Protein AF-A0AAV7EE41-F1 (afdb_monomer_lite)

pLDDT: mean 85.27, std 14.7, range [34.56, 96.06]

Sequence (99 aa):
MSKEGKGKTEYAVYKGREPGVYDSWSAAKEQVNGYPGNCFEKVGSSASKNYVVYEGSKPGVYGSWQQTHQQVSGYSGNSYERCDNRAVAQDKYSAYRGK

Radius of gyration: 19.16 Å; chains: 1; bounding box: 43×20×54 Å

Secondary structure (DSSP, 8-state):
----------EEEEESSS-EEESSHHHHHHHHTT-TT-EEEE-------EEEEEESSS-EEESSHHHHHHHHTT-TT-EEEEESSHHHHHHHHHHHHT-

Structure (mmCIF, N/CA/C/O backbone):
data_AF-A0AAV7EE41-F1
#
_entry.id   AF-A0AAV7EE41-F1
#
loop_
_atom_site.group_PDB
_atom_site.id
_atom_site.type_symbol
_atom_site.label_atom_id
_atom_site.label_alt_id
_atom_site.label_comp_id
_atom_site.label_asym_id
_atom_site.label_entity_id
_atom_site.label_seq_id
_atom_site.pdbx_PDB_ins_code
_atom_site.Cartn_x
_atom_site.Cartn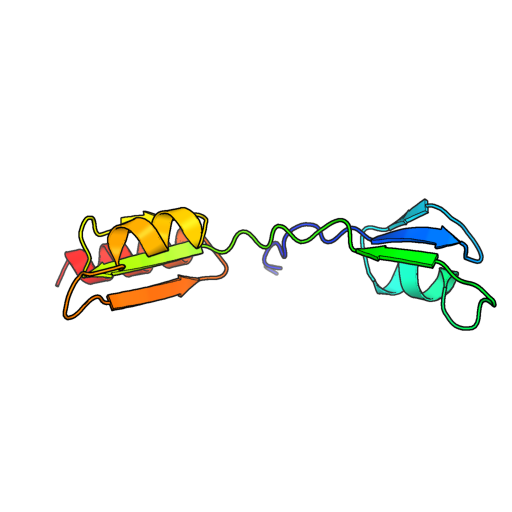_y
_atom_site.Cartn_z
_atom_site.occupancy
_atom_site.B_iso_or_equiv
_atom_site.auth_seq_id
_atom_site.auth_comp_id
_atom_site.auth_asym_id
_atom_site.auth_atom_id
_atom_site.pdbx_PDB_model_num
ATOM 1 N N . MET A 1 1 ? 22.193 -5.667 12.936 1.00 34.56 1 MET A N 1
ATOM 2 C CA . MET A 1 1 ? 21.846 -4.402 12.250 1.00 34.56 1 MET A CA 1
ATOM 3 C C . MET A 1 1 ? 20.649 -4.659 11.354 1.00 34.56 1 MET A C 1
ATOM 5 O O . MET A 1 1 ? 20.797 -5.213 10.271 1.00 34.56 1 MET A O 1
ATOM 9 N N . SER A 1 2 ? 19.466 -4.351 11.871 1.00 42.16 2 SER A N 1
ATOM 10 C CA . SER A 1 2 ? 18.167 -4.591 11.247 1.00 42.16 2 SER A CA 1
ATOM 11 C C . SER A 1 2 ? 18.045 -3.778 9.961 1.00 42.16 2 SER A C 1
ATOM 13 O O . SER A 1 2 ? 18.178 -2.558 9.998 1.00 42.16 2 SER A O 1
ATOM 15 N N . LYS A 1 3 ? 17.811 -4.426 8.820 1.00 38.19 3 LYS A N 1
ATOM 16 C CA . LYS A 1 3 ? 17.312 -3.730 7.633 1.00 38.19 3 LYS A CA 1
ATOM 17 C C . LYS A 1 3 ? 15.935 -4.287 7.332 1.00 38.19 3 LYS A C 1
ATOM 19 O O . LYS A 1 3 ? 15.791 -5.423 6.893 1.00 38.19 3 LYS A O 1
ATOM 24 N N . GLU A 1 4 ? 14.950 -3.475 7.690 1.00 39.94 4 GLU A N 1
ATOM 25 C CA . GLU A 1 4 ? 13.538 -3.628 7.381 1.00 39.94 4 GLU A CA 1
ATOM 26 C C . GLU A 1 4 ? 13.348 -4.138 5.952 1.00 39.94 4 GLU A C 1
ATOM 28 O O . GLU A 1 4 ? 13.886 -3.577 4.992 1.00 39.94 4 GLU A O 1
ATOM 33 N N . GLY A 1 5 ? 12.587 -5.224 5.826 1.00 45.00 5 GLY A N 1
ATOM 34 C CA . GLY A 1 5 ? 12.203 -5.804 4.550 1.00 45.00 5 GLY A CA 1
ATOM 35 C C . GLY A 1 5 ? 11.311 -4.843 3.776 1.00 45.00 5 GLY A C 1
ATOM 36 O O . GLY A 1 5 ? 10.087 -4.937 3.837 1.00 45.00 5 GLY A O 1
ATOM 37 N N . LYS A 1 6 ? 11.927 -3.933 3.015 1.00 48.91 6 LYS A N 1
ATOM 38 C CA . LYS A 1 6 ? 11.300 -3.328 1.839 1.00 48.91 6 LYS A CA 1
ATOM 39 C C . LYS A 1 6 ? 10.830 -4.485 0.962 1.00 48.91 6 LYS A C 1
ATOM 41 O O . LYS A 1 6 ? 11.645 -5.332 0.602 1.00 48.91 6 LYS A O 1
ATOM 46 N N . GLY A 1 7 ? 9.528 -4.545 0.670 1.00 54.88 7 GLY A N 1
ATOM 47 C CA . GLY A 1 7 ? 8.958 -5.561 -0.216 1.00 54.88 7 GLY A CA 1
ATOM 48 C C . GLY A 1 7 ? 9.846 -5.720 -1.447 1.00 54.88 7 GLY A C 1
ATOM 49 O O . GLY A 1 7 ? 10.228 -4.706 -2.040 1.00 54.88 7 GLY A O 1
ATOM 50 N N . LYS A 1 8 ? 10.244 -6.967 -1.746 1.00 62.56 8 LYS A N 1
ATOM 51 C CA . LYS A 1 8 ? 11.198 -7.285 -2.815 1.00 62.56 8 LYS A CA 1
ATOM 52 C C . LYS A 1 8 ? 10.764 -6.554 -4.076 1.00 62.56 8 LYS A C 1
ATOM 54 O O . LYS A 1 8 ? 9.703 -6.815 -4.634 1.00 62.56 8 LYS A O 1
ATOM 59 N N . THR A 1 9 ? 11.531 -5.529 -4.414 1.00 73.06 9 THR A N 1
ATOM 60 C CA . THR A 1 9 ? 11.216 -4.638 -5.511 1.00 73.06 9 THR A CA 1
ATOM 61 C C . THR A 1 9 ? 12.068 -5.079 -6.676 1.00 73.06 9 THR A C 1
ATOM 63 O O . THR A 1 9 ? 13.212 -4.667 -6.803 1.00 73.06 9 THR A O 1
ATOM 66 N N . GLU A 1 10 ? 11.512 -5.983 -7.468 1.00 87.38 10 GLU A N 1
ATOM 67 C CA . GLU A 1 10 ? 12.157 -6.531 -8.650 1.00 87.38 10 GLU A CA 1
ATOM 68 C C . GLU A 1 10 ? 11.951 -5.601 -9.848 1.00 87.38 10 GLU A C 1
ATOM 70 O O . GLU A 1 10 ? 10.902 -4.963 -10.001 1.00 87.38 10 GLU A O 1
ATOM 75 N N . TYR A 1 11 ? 12.965 -5.521 -10.697 1.00 90.00 11 TYR A N 1
ATOM 76 C CA . TYR A 1 11 ? 12.997 -4.714 -11.908 1.00 90.00 11 TYR A CA 1
ATOM 77 C C . TYR A 1 11 ? 13.270 -5.637 -13.088 1.00 90.00 11 TYR A C 1
ATOM 79 O O . TYR A 1 11 ? 14.352 -6.210 -13.181 1.00 90.00 11 TYR A O 1
ATOM 87 N N . ALA A 1 12 ? 12.305 -5.782 -13.987 1.00 92.69 12 ALA A N 1
ATOM 88 C CA . ALA A 1 12 ? 12.487 -6.505 -15.234 1.00 92.69 12 ALA A CA 1
ATOM 89 C C . ALA A 1 12 ? 13.020 -5.550 -16.302 1.00 92.69 12 ALA A C 1
ATOM 91 O O . ALA A 1 12 ? 12.381 -4.555 -16.635 1.00 92.69 12 ALA A O 1
ATOM 92 N N . VAL A 1 13 ? 14.189 -5.847 -16.853 1.00 95.00 13 VAL A N 1
ATOM 93 C CA . VAL A 1 13 ? 14.765 -5.156 -18.006 1.00 95.00 13 VAL A CA 1
ATOM 94 C C . VAL A 1 13 ? 14.489 -6.004 -19.243 1.00 95.00 13 VAL A C 1
ATOM 96 O O . VAL A 1 13 ? 15.024 -7.100 -19.380 1.00 95.00 13 VAL A O 1
ATOM 99 N N . TYR A 1 14 ? 13.662 -5.491 -20.153 1.00 94.50 14 TYR A N 1
ATOM 100 C CA . TYR A 1 14 ? 13.335 -6.135 -21.431 1.00 94.50 14 TYR A CA 1
ATOM 101 C C . TYR A 1 14 ? 14.298 -5.726 -22.549 1.00 94.50 14 TYR A C 1
ATOM 103 O O . TYR A 1 14 ? 14.589 -6.521 -23.439 1.00 94.50 14 TYR A O 1
ATOM 111 N N . LYS A 1 15 ? 14.787 -4.478 -22.516 1.00 95.44 15 LYS A N 1
ATOM 112 C CA . LYS A 1 15 ? 15.823 -3.959 -23.421 1.00 95.44 15 LYS A CA 1
ATOM 113 C C . LYS A 1 15 ? 16.834 -3.138 -22.630 1.00 95.44 15 LYS A C 1
ATOM 115 O O . LYS A 1 15 ? 16.474 -2.126 -22.027 1.00 95.44 15 LYS A O 1
ATOM 120 N N . GLY A 1 16 ? 18.086 -3.569 -22.667 1.00 93.44 16 GLY A N 1
ATOM 121 C CA . GLY A 1 16 ? 19.227 -2.962 -21.992 1.00 93.44 16 GLY A CA 1
ATOM 122 C C . GLY A 1 16 ? 20.517 -3.664 -22.415 1.00 93.44 16 GLY A C 1
ATOM 123 O O . GLY A 1 16 ? 20.490 -4.493 -23.325 1.00 93.44 16 GLY A O 1
ATOM 124 N N . ARG A 1 17 ? 21.633 -3.341 -21.753 1.00 94.94 17 ARG A N 1
ATOM 125 C CA . ARG A 1 17 ? 22.925 -4.018 -21.964 1.00 94.94 17 ARG A CA 1
ATOM 126 C C . ARG A 1 17 ? 22.808 -5.521 -21.688 1.00 94.94 17 ARG A C 1
ATOM 128 O O . ARG A 1 17 ? 23.186 -6.315 -22.542 1.00 94.94 17 ARG A O 1
ATOM 135 N N . GLU A 1 18 ? 22.189 -5.885 -20.568 1.00 95.06 18 GLU A N 1
ATOM 136 C CA . GLU A 1 18 ? 21.817 -7.257 -20.219 1.00 95.06 18 GLU A CA 1
ATOM 137 C C . GLU A 1 18 ? 20.331 -7.292 -19.803 1.00 95.06 18 GLU A C 1
ATOM 139 O O . GLU A 1 18 ? 19.949 -6.703 -18.790 1.00 95.06 18 GLU A O 1
ATOM 144 N N . PRO A 1 19 ? 19.441 -7.899 -20.608 1.00 95.44 19 PRO A N 1
ATOM 145 C CA . PRO A 1 19 ? 18.052 -8.132 -20.218 1.00 95.44 19 PRO A CA 1
ATOM 146 C C . PRO A 1 19 ? 17.943 -9.183 -19.106 1.00 95.44 19 PRO A C 1
ATOM 148 O O . PRO A 1 19 ? 18.644 -10.193 -19.122 1.00 95.44 19 PRO A O 1
ATOM 151 N N . GLY A 1 20 ? 17.025 -8.978 -18.164 1.00 93.69 20 GLY A N 1
ATOM 152 C CA . GLY A 1 20 ? 16.865 -9.861 -17.009 1.00 93.69 20 GLY A CA 1
ATOM 153 C C . GLY A 1 20 ? 16.043 -9.238 -15.885 1.00 93.69 20 GLY A C 1
ATOM 154 O O . GLY A 1 20 ? 15.586 -8.100 -15.990 1.00 93.69 20 GLY A O 1
ATOM 155 N N . VAL A 1 21 ? 15.843 -9.990 -14.802 1.00 91.25 21 VAL A N 1
ATOM 156 C CA . VAL A 1 21 ? 15.187 -9.501 -13.580 1.00 91.25 21 VAL A CA 1
ATOM 157 C C . VAL A 1 21 ? 16.251 -9.195 -12.534 1.00 91.25 21 VAL A C 1
ATOM 159 O O . VAL A 1 21 ? 17.077 -10.045 -12.215 1.00 91.25 21 VAL A O 1
ATOM 162 N N . TYR A 1 22 ? 16.207 -7.984 -11.994 1.00 90.44 22 TYR A N 1
ATOM 163 C CA . TYR A 1 22 ? 17.145 -7.479 -10.999 1.00 90.44 22 TYR A CA 1
ATOM 164 C C . TYR A 1 22 ? 16.416 -7.205 -9.686 1.00 90.44 22 TYR A C 1
ATOM 166 O O . TYR A 1 22 ? 15.348 -6.594 -9.678 1.00 90.44 22 TYR A O 1
ATOM 174 N N . ASP A 1 23 ? 17.010 -7.590 -8.559 1.00 87.25 23 ASP A N 1
ATOM 175 C CA . ASP A 1 23 ? 16.449 -7.371 -7.215 1.00 87.25 23 ASP A CA 1
ATOM 176 C C . ASP A 1 23 ? 16.548 -5.911 -6.730 1.00 87.25 23 ASP A C 1
ATOM 178 O O . ASP A 1 23 ? 16.007 -5.553 -5.682 1.00 87.25 23 ASP A O 1
ATOM 182 N N . SER A 1 24 ? 17.257 -5.070 -7.487 1.00 86.25 24 SER A N 1
ATOM 183 C CA . SER A 1 24 ? 17.626 -3.718 -7.092 1.00 86.25 24 SER A CA 1
ATOM 184 C C . SER A 1 24 ? 17.641 -2.767 -8.286 1.00 86.25 24 SER A C 1
ATOM 186 O O . SER A 1 24 ? 18.148 -3.093 -9.360 1.00 86.25 24 SER A O 1
ATOM 188 N N . TRP A 1 25 ? 17.177 -1.529 -8.071 1.00 86.38 25 TRP A N 1
ATOM 189 C CA . TRP A 1 25 ? 17.206 -0.486 -9.102 1.00 86.38 25 TRP A CA 1
ATOM 190 C C . TRP A 1 25 ? 18.623 -0.192 -9.585 1.00 86.38 25 TRP A C 1
ATOM 192 O O . TRP A 1 25 ? 18.806 0.069 -10.762 1.00 86.38 25 TRP A O 1
ATOM 202 N N . SER A 1 26 ? 19.623 -0.234 -8.695 1.00 89.50 26 SER A N 1
ATOM 203 C CA . SER A 1 26 ? 21.015 0.047 -9.067 1.00 89.50 26 SER A CA 1
ATOM 204 C C . SER A 1 26 ? 21.487 -0.883 -10.184 1.00 89.50 26 SER A C 1
ATOM 206 O O . SER A 1 26 ? 21.946 -0.397 -11.211 1.00 89.50 26 SER A O 1
ATOM 208 N N . ALA A 1 27 ? 21.273 -2.192 -10.022 1.00 89.88 27 ALA A N 1
ATOM 209 C CA . ALA A 1 27 ? 21.671 -3.191 -11.005 1.00 89.88 27 ALA A CA 1
ATOM 210 C C . ALA A 1 27 ? 20.866 -3.062 -12.310 1.00 89.88 27 ALA A C 1
ATOM 212 O O . ALA A 1 27 ? 21.448 -3.058 -13.388 1.00 89.88 27 ALA A O 1
ATOM 213 N N . ALA A 1 28 ? 19.545 -2.846 -12.234 1.00 91.62 28 ALA A N 1
ATOM 214 C CA . ALA A 1 28 ? 18.724 -2.602 -13.426 1.00 91.62 28 ALA A CA 1
ATOM 215 C C . ALA A 1 28 ? 19.129 -1.317 -14.171 1.00 91.62 28 ALA A C 1
ATOM 217 O O . ALA A 1 28 ? 19.169 -1.283 -15.402 1.00 91.62 28 ALA A O 1
ATOM 218 N N . LYS A 1 29 ? 19.455 -0.251 -13.428 1.00 93.31 29 LYS A N 1
ATOM 219 C CA . LYS A 1 29 ? 19.862 1.050 -13.966 1.00 93.31 29 LYS A CA 1
ATOM 220 C C . LYS A 1 29 ? 21.138 0.925 -14.785 1.00 93.31 29 LYS A C 1
ATOM 222 O O . LYS A 1 29 ? 21.216 1.540 -15.844 1.00 93.31 29 LYS A O 1
ATOM 227 N N . GLU A 1 30 ? 22.108 0.130 -14.345 1.00 95.75 30 GLU A N 1
ATOM 228 C CA . GLU A 1 30 ? 23.332 -0.122 -15.115 1.00 95.75 30 GLU A CA 1
ATOM 229 C C . GLU A 1 30 ? 23.047 -0.733 -16.492 1.00 95.75 30 GLU A C 1
ATOM 231 O O . GLU A 1 30 ? 23.789 -0.477 -17.437 1.00 95.75 30 GLU A O 1
ATOM 236 N N . GLN A 1 31 ? 21.923 -1.429 -16.661 1.00 95.12 31 GLN A N 1
ATOM 237 C CA . GLN A 1 31 ? 21.542 -2.024 -17.941 1.00 95.12 31 GLN A CA 1
ATOM 238 C C . GLN A 1 31 ? 20.843 -1.045 -18.879 1.00 95.12 31 GLN A C 1
ATOM 240 O O . GLN A 1 31 ? 21.046 -1.097 -20.091 1.00 95.12 31 GLN A O 1
ATOM 245 N N . VAL A 1 32 ? 20.032 -0.137 -18.336 1.00 95.38 32 VAL A N 1
ATOM 246 C CA . VAL A 1 32 ? 19.188 0.763 -19.142 1.00 95.38 32 VAL A CA 1
ATOM 247 C C . VAL A 1 32 ? 19.765 2.168 -19.305 1.00 95.38 32 VAL A C 1
ATOM 249 O O . VAL A 1 32 ? 19.445 2.861 -20.270 1.00 95.38 32 VAL A O 1
ATOM 252 N N . ASN A 1 33 ? 20.630 2.611 -18.389 1.00 95.00 33 ASN A N 1
ATOM 253 C CA . ASN A 1 33 ? 21.131 3.983 -18.358 1.00 95.00 33 ASN A CA 1
ATOM 254 C C . ASN A 1 33 ? 21.982 4.297 -19.597 1.00 95.00 33 ASN A C 1
ATOM 256 O O . ASN A 1 33 ? 23.049 3.708 -19.800 1.00 95.00 33 ASN A O 1
ATOM 260 N N . GLY A 1 34 ? 21.506 5.237 -20.417 1.00 93.44 34 GLY A N 1
ATOM 261 C CA . GLY A 1 34 ? 22.140 5.610 -21.684 1.00 93.44 34 GLY A CA 1
ATOM 262 C C . GLY A 1 34 ? 22.017 4.558 -22.793 1.00 93.44 34 GLY A C 1
ATOM 263 O O . GLY A 1 34 ? 22.671 4.703 -23.820 1.00 93.44 34 GLY A O 1
ATOM 264 N N . TYR A 1 35 ? 21.210 3.506 -22.608 1.00 92.81 35 TYR A N 1
ATOM 265 C CA . TYR A 1 35 ? 20.969 2.506 -23.646 1.00 92.81 35 TYR A CA 1
ATOM 266 C C . TYR A 1 35 ? 19.821 2.975 -24.565 1.00 92.81 35 TYR A C 1
ATOM 268 O O . TYR A 1 35 ? 18.713 3.232 -24.070 1.00 92.81 35 TYR A O 1
ATOM 276 N N . PRO A 1 36 ? 20.050 3.134 -25.884 1.00 93.69 36 PRO A N 1
ATOM 277 C CA . PRO A 1 36 ? 19.036 3.637 -26.808 1.00 93.69 36 PRO A CA 1
ATOM 278 C C . PRO A 1 36 ? 17.877 2.643 -26.940 1.00 93.69 36 PRO A C 1
ATOM 280 O O . PRO A 1 36 ? 18.082 1.456 -27.172 1.00 93.69 36 PRO A O 1
ATOM 283 N N . GLY A 1 37 ? 16.643 3.127 -26.776 1.00 92.56 37 GLY A N 1
ATOM 284 C CA . GLY A 1 37 ? 15.451 2.274 -26.834 1.00 92.56 37 GLY A CA 1
ATOM 285 C C . GLY A 1 37 ? 15.331 1.286 -25.669 1.00 92.56 37 GLY A C 1
ATOM 286 O O . GLY A 1 37 ? 14.703 0.237 -25.827 1.00 92.56 37 GLY A O 1
ATOM 287 N N . ASN A 1 38 ? 15.942 1.595 -24.518 1.00 93.25 38 ASN A N 1
ATOM 288 C CA . ASN A 1 38 ? 15.784 0.786 -23.314 1.00 93.25 38 ASN A CA 1
ATOM 289 C C . ASN A 1 38 ? 14.307 0.616 -22.930 1.00 93.25 38 ASN A C 1
ATOM 291 O O . ASN A 1 38 ? 13.471 1.486 -23.176 1.00 93.25 38 ASN A O 1
ATOM 295 N N . CYS A 1 39 ? 13.993 -0.536 -22.350 1.00 92.12 39 CYS A N 1
ATOM 296 C CA . CYS A 1 39 ? 12.655 -0.906 -21.909 1.00 92.12 39 CYS A CA 1
ATOM 297 C C . CYS A 1 39 ? 12.796 -1.693 -20.611 1.00 92.12 39 CYS A C 1
ATOM 299 O O . CYS A 1 39 ? 13.435 -2.746 -20.598 1.00 92.12 39 CYS A O 1
ATOM 301 N N . PHE A 1 40 ? 12.197 -1.201 -19.532 1.00 92.25 40 PHE A N 1
ATOM 302 C CA . PHE A 1 40 ? 12.173 -1.877 -18.241 1.00 92.25 40 PHE A CA 1
ATOM 303 C C . PHE A 1 40 ? 10.852 -1.615 -17.519 1.00 92.25 40 PHE A C 1
ATOM 305 O O . PHE A 1 40 ? 10.203 -0.595 -17.747 1.00 92.25 40 PHE A O 1
ATOM 312 N N . GLU A 1 41 ? 10.482 -2.522 -16.626 1.00 88.94 41 GLU A N 1
ATOM 313 C CA . GLU A 1 41 ? 9.324 -2.416 -15.748 1.00 88.94 41 GLU A CA 1
ATOM 314 C C . GLU A 1 41 ? 9.735 -2.734 -14.313 1.00 88.94 41 GLU A C 1
ATOM 316 O O . GLU A 1 41 ? 10.538 -3.626 -14.039 1.00 88.94 41 GLU A O 1
ATOM 321 N N . LYS A 1 42 ? 9.171 -1.994 -13.363 1.00 86.06 42 LYS A N 1
ATOM 322 C CA . LYS A 1 42 ? 9.275 -2.332 -11.948 1.00 86.06 42 LYS A CA 1
ATOM 323 C C . LYS A 1 42 ? 8.164 -3.328 -11.616 1.00 86.06 42 LYS A C 1
ATOM 325 O O . LYS A 1 42 ? 7.021 -2.930 -11.418 1.00 86.06 42 LYS A O 1
ATOM 330 N N . VAL A 1 43 ? 8.525 -4.603 -11.540 1.00 81.44 43 VAL A N 1
ATOM 331 C CA . VAL A 1 43 ? 7.601 -5.729 -11.329 1.00 81.44 43 VAL A CA 1
ATOM 332 C C . VAL A 1 43 ? 7.303 -5.933 -9.838 1.00 81.44 43 VAL A C 1
ATOM 334 O O . VAL A 1 43 ? 6.226 -6.388 -9.461 1.00 81.44 43 VAL A O 1
ATOM 337 N N . GLY A 1 44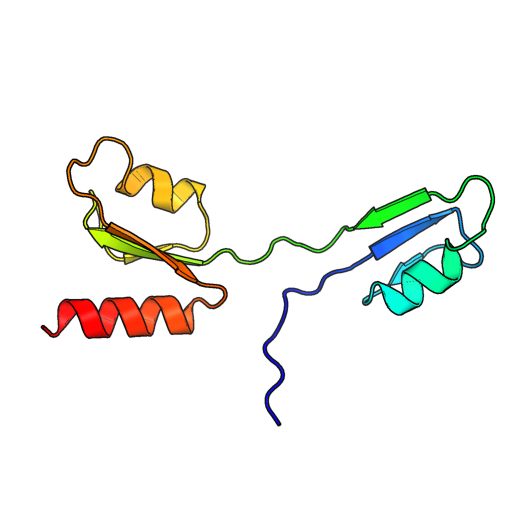 ? 8.211 -5.515 -8.953 1.00 64.81 44 GLY A N 1
ATOM 338 C CA . GLY A 1 44 ? 8.024 -5.626 -7.510 1.00 64.81 44 GLY A CA 1
ATOM 339 C C . GLY A 1 44 ? 7.640 -4.303 -6.855 1.00 64.81 44 GLY A C 1
ATOM 340 O O . GLY A 1 44 ? 8.474 -3.443 -6.587 1.00 64.81 44 GLY A O 1
ATOM 341 N N . SER A 1 45 ? 6.366 -4.124 -6.537 1.00 55.84 45 SER A N 1
ATOM 342 C CA . SER A 1 45 ? 5.941 -3.296 -5.400 1.00 55.84 45 SER A CA 1
ATOM 343 C C . SER A 1 45 ? 4.448 -3.481 -5.170 1.00 55.84 45 SER A C 1
ATOM 345 O O . SER A 1 45 ? 3.673 -2.526 -5.117 1.00 55.84 45 SER A O 1
ATOM 347 N N . SER A 1 46 ? 4.050 -4.712 -4.860 1.00 53.12 46 SER A N 1
ATOM 348 C CA . SER A 1 46 ? 3.057 -4.873 -3.801 1.00 53.12 46 SER A CA 1
ATOM 349 C C . SER A 1 46 ? 3.743 -4.443 -2.506 1.00 53.12 46 SER A C 1
ATOM 351 O O . SER A 1 46 ? 4.115 -5.271 -1.682 1.00 53.12 46 SER A O 1
ATOM 353 N N . ALA A 1 47 ? 4.009 -3.138 -2.353 1.00 58.03 47 ALA A N 1
ATOM 354 C CA . ALA A 1 47 ? 4.270 -2.574 -1.045 1.00 58.03 47 ALA A CA 1
ATOM 355 C C . ALA A 1 47 ? 3.091 -3.057 -0.214 1.00 58.03 47 ALA A C 1
ATOM 357 O O . ALA A 1 47 ? 1.953 -2.695 -0.520 1.00 58.03 47 ALA A O 1
ATOM 358 N N . SER A 1 48 ? 3.340 -3.977 0.712 1.00 62.81 48 SER A N 1
ATOM 359 C CA . SER A 1 48 ? 2.327 -4.503 1.609 1.00 62.81 48 SER A CA 1
ATOM 360 C C . SER A 1 48 ? 1.870 -3.319 2.449 1.00 62.81 48 SER A C 1
ATOM 362 O O . SER A 1 48 ? 2.446 -3.018 3.490 1.00 62.81 48 SER A O 1
ATOM 364 N N . LYS A 1 49 ? 0.926 -2.540 1.916 1.00 75.19 49 LYS A N 1
ATOM 365 C CA . LYS A 1 49 ? 0.404 -1.341 2.552 1.00 75.19 49 LYS A CA 1
ATOM 366 C C . LYS A 1 49 ? -0.474 -1.862 3.671 1.00 75.19 49 LYS A C 1
ATOM 368 O O . LYS A 1 49 ? -1.582 -2.327 3.419 1.00 75.19 49 LYS A O 1
ATOM 373 N N . ASN A 1 50 ? 0.058 -1.847 4.882 1.00 88.94 50 ASN A N 1
ATOM 374 C CA . ASN A 1 50 ? -0.707 -2.209 6.054 1.00 88.94 50 ASN A CA 1
ATOM 375 C C . ASN A 1 50 ? -1.434 -0.959 6.542 1.00 88.94 50 ASN A C 1
ATOM 377 O O . ASN A 1 50 ? -0.947 0.162 6.405 1.00 88.94 50 ASN A O 1
ATOM 381 N N . TYR A 1 51 ? -2.615 -1.144 7.091 1.00 92.50 51 TYR A N 1
ATOM 382 C CA . TYR A 1 51 ? -3.438 -0.074 7.620 1.00 92.50 51 TYR A CA 1
ATOM 383 C C . TYR A 1 51 ? -3.953 -0.524 8.972 1.00 92.50 51 TYR A C 1
ATOM 385 O O . TYR A 1 51 ? -4.376 -1.668 9.123 1.00 92.50 51 TYR A O 1
ATOM 393 N N . VAL A 1 52 ? -3.912 0.368 9.947 1.00 95.25 52 VAL A N 1
ATOM 394 C CA . VAL A 1 52 ? -4.637 0.210 11.204 1.00 95.25 52 VAL A CA 1
ATOM 395 C C . VAL A 1 52 ? -5.876 1.088 11.132 1.00 95.25 52 VAL A C 1
ATOM 397 O O . VAL A 1 52 ? -5.785 2.251 10.756 1.00 95.25 52 VAL A O 1
ATOM 400 N N . VAL A 1 53 ? -7.032 0.524 11.449 1.00 96.06 53 VAL A N 1
ATOM 401 C CA . VAL A 1 53 ? -8.301 1.234 11.610 1.00 96.06 53 VAL A CA 1
ATOM 402 C C . VAL A 1 53 ? -8.606 1.237 13.100 1.00 96.06 53 VAL A C 1
ATOM 404 O O . VAL A 1 53 ? -8.846 0.179 13.683 1.00 96.06 53 VAL A O 1
ATOM 407 N N . TYR A 1 54 ? -8.556 2.416 13.711 1.00 94.25 54 TYR A N 1
ATOM 408 C CA . TYR A 1 54 ? -8.920 2.643 15.108 1.00 94.25 54 TYR A CA 1
ATOM 409 C C . TYR A 1 54 ? -10.436 2.808 15.246 1.00 94.25 54 TYR A C 1
ATOM 411 O O . TYR A 1 54 ? -11.048 2.153 16.081 1.00 94.25 54 TYR A O 1
ATOM 419 N N . GLU A 1 55 ? -11.031 3.609 14.357 1.00 93.38 55 GLU A N 1
ATOM 420 C CA . GLU A 1 55 ? -12.464 3.909 14.306 1.00 93.38 55 GLU A CA 1
ATOM 421 C C . GLU A 1 55 ? -12.990 3.665 12.890 1.00 93.38 55 GLU A C 1
ATOM 423 O O . GLU A 1 55 ? -12.433 4.157 11.903 1.00 93.38 55 GLU A O 1
ATOM 428 N N . GLY A 1 56 ? -14.062 2.889 12.783 1.00 91.94 56 GLY A N 1
ATOM 429 C CA . GLY A 1 56 ? -14.673 2.472 11.526 1.00 91.94 56 GLY A CA 1
ATOM 430 C C . GLY A 1 56 ? -15.690 1.361 11.766 1.00 91.94 56 GLY A C 1
ATOM 431 O O . GLY A 1 56 ? -15.850 0.890 12.888 1.00 91.94 56 GLY A O 1
ATOM 432 N N . SER A 1 57 ? -16.332 0.881 10.701 1.00 92.62 57 SER A N 1
ATOM 433 C CA . SER A 1 57 ? -17.330 -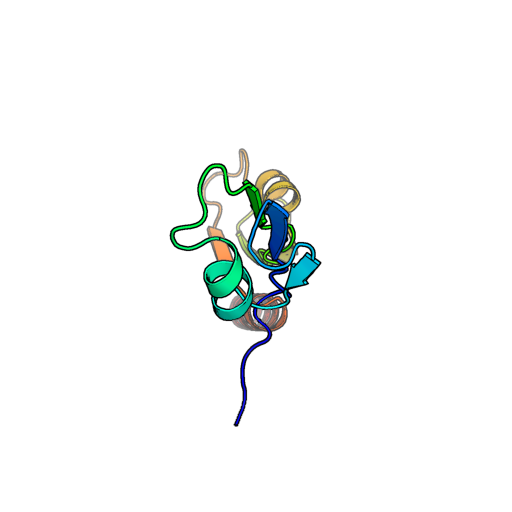0.198 10.772 1.00 92.62 57 SER A CA 1
ATOM 434 C C . SER A 1 57 ? -16.792 -1.456 11.459 1.00 92.62 57 SER A C 1
ATOM 436 O O . SER A 1 57 ? -17.502 -2.103 12.226 1.00 92.62 57 SER A O 1
ATOM 438 N N . LYS A 1 58 ? -15.529 -1.810 11.185 1.00 93.19 58 LYS A N 1
ATOM 439 C CA . LYS A 1 58 ? -14.781 -2.841 11.911 1.00 93.19 58 LYS A CA 1
ATOM 440 C C . LYS A 1 58 ? -13.352 -2.342 12.147 1.00 93.19 58 LYS A C 1
ATOM 442 O O . LYS A 1 58 ? -12.579 -2.263 11.193 1.00 93.19 58 LYS A O 1
ATOM 447 N N . PRO A 1 59 ? -12.994 -1.977 13.386 1.00 94.62 59 PRO A N 1
ATOM 448 C CA . PRO A 1 59 ? -11.621 -1.629 13.733 1.00 94.62 59 PRO A CA 1
ATOM 449 C C . PRO A 1 59 ? -10.688 -2.846 13.671 1.00 94.62 59 PRO A C 1
ATOM 451 O O . PRO A 1 59 ? -11.099 -3.971 13.962 1.00 94.62 59 PRO A O 1
ATOM 454 N N . GLY A 1 60 ? -9.422 -2.629 13.316 1.00 94.25 60 GLY A N 1
ATOM 455 C CA . GLY A 1 60 ? -8.428 -3.696 13.191 1.00 94.25 60 GLY A CA 1
ATOM 456 C C . GLY A 1 60 ? -7.291 -3.371 12.225 1.00 94.25 60 GLY A C 1
ATOM 457 O O . GLY A 1 60 ? -7.119 -2.233 11.799 1.00 94.25 60 GLY A O 1
ATOM 458 N N . VAL A 1 61 ? -6.498 -4.386 11.871 1.00 93.75 61 VAL A N 1
ATOM 459 C CA . VAL A 1 61 ? -5.361 -4.256 10.944 1.00 93.75 61 VAL A CA 1
ATOM 460 C C . VAL A 1 61 ? -5.675 -4.913 9.605 1.00 93.75 61 VAL A C 1
ATOM 462 O O . VAL A 1 61 ? -6.047 -6.086 9.552 1.00 93.75 61 VAL A O 1
ATOM 465 N N . TYR A 1 62 ? -5.453 -4.179 8.518 1.00 92.44 62 TYR A N 1
ATOM 466 C CA . TYR A 1 62 ? -5.758 -4.580 7.147 1.00 92.44 62 TYR A CA 1
ATOM 467 C C . TYR A 1 62 ? -4.516 -4.507 6.256 1.00 92.44 62 TYR A C 1
ATOM 469 O O . TYR A 1 62 ? -3.695 -3.607 6.393 1.00 92.44 62 TYR A O 1
ATOM 477 N N . GLY A 1 63 ? -4.374 -5.453 5.324 1.00 87.38 63 GLY A N 1
ATOM 478 C CA . GLY A 1 63 ? -3.202 -5.555 4.437 1.00 87.38 63 GLY A CA 1
ATOM 479 C C . GLY A 1 63 ? -3.340 -4.806 3.109 1.00 87.38 63 GLY A C 1
ATOM 480 O O . GLY A 1 63 ? -2.490 -4.951 2.232 1.00 87.38 63 GLY A O 1
ATOM 481 N N . SER A 1 64 ? -4.437 -4.069 2.916 1.00 87.19 64 SER A N 1
ATOM 482 C CA . SER A 1 64 ? -4.719 -3.350 1.675 1.00 87.19 64 SER A CA 1
ATOM 483 C C . SER A 1 64 ? -5.665 -2.169 1.891 1.00 87.19 64 SER A C 1
ATOM 485 O O . SER A 1 64 ? -6.486 -2.154 2.814 1.00 87.19 64 SER A O 1
ATOM 487 N N . TRP A 1 65 ? -5.594 -1.188 0.986 1.00 86.62 65 TRP A N 1
ATOM 488 C CA . TRP A 1 65 ? -6.531 -0.065 0.982 1.00 86.62 65 TRP A CA 1
ATOM 489 C C . TRP A 1 65 ? -7.966 -0.528 0.729 1.00 86.62 65 TRP A C 1
ATOM 491 O O . TRP A 1 65 ? -8.872 -0.037 1.382 1.00 86.62 65 TRP A O 1
ATOM 501 N N . GLN A 1 66 ? -8.180 -1.507 -0.154 1.00 89.25 66 GLN A N 1
ATOM 502 C CA . GLN A 1 66 ? -9.518 -2.005 -0.481 1.00 89.25 66 GLN A CA 1
ATOM 503 C C . GLN A 1 66 ? -10.265 -2.513 0.761 1.00 89.25 66 GLN A C 1
ATOM 505 O O . GLN A 1 66 ? -11.414 -2.137 0.978 1.00 89.25 66 GLN A O 1
ATOM 510 N N . GLN A 1 67 ? -9.605 -3.306 1.612 1.00 89.56 67 GLN A N 1
ATOM 511 C CA . GLN A 1 67 ? -10.205 -3.782 2.863 1.00 89.56 67 GLN A CA 1
ATOM 512 C C . GLN A 1 67 ? -10.428 -2.650 3.873 1.00 89.56 67 GLN A C 1
ATOM 514 O O . GLN A 1 67 ? -11.458 -2.624 4.541 1.00 89.56 67 GLN A O 1
ATOM 519 N N . THR A 1 68 ? -9.479 -1.713 3.962 1.00 91.38 68 THR A N 1
ATOM 520 C CA . THR A 1 68 ? -9.548 -0.547 4.859 1.00 91.38 68 THR A CA 1
ATOM 521 C C . THR A 1 68 ? -10.708 0.367 4.479 1.00 91.38 68 THR A C 1
ATOM 523 O O . THR A 1 68 ? -11.516 0.733 5.327 1.00 91.38 68 THR A O 1
ATOM 526 N N . HIS A 1 69 ? -10.833 0.678 3.188 1.00 92.31 69 HIS A N 1
ATOM 527 C CA . HIS A 1 69 ? -11.871 1.533 2.628 1.00 92.31 69 HIS A CA 1
ATOM 528 C C . HIS A 1 69 ? -13.264 0.997 2.945 1.00 92.31 69 HIS A C 1
ATOM 530 O O . HIS A 1 69 ? -14.127 1.766 3.345 1.00 92.31 69 HIS A O 1
ATOM 536 N N . GLN A 1 70 ? -13.469 -0.319 2.864 1.00 93.69 70 GLN A N 1
ATOM 537 C CA . GLN A 1 70 ? -14.738 -0.940 3.256 1.00 93.69 70 GLN A CA 1
ATOM 538 C C . GLN A 1 70 ? -15.112 -0.686 4.723 1.00 93.69 70 GLN A C 1
ATOM 540 O O . GLN A 1 70 ? -16.294 -0.696 5.044 1.00 93.69 70 GLN A O 1
ATOM 545 N N . GLN A 1 71 ? -14.137 -0.469 5.612 1.00 93.44 71 GLN A N 1
ATOM 546 C CA . GLN A 1 71 ? -14.425 -0.208 7.023 1.00 93.44 71 GLN A CA 1
ATOM 547 C C . GLN A 1 71 ? -14.685 1.270 7.300 1.00 93.44 71 GLN A C 1
ATOM 549 O O . GLN A 1 71 ? -15.517 1.590 8.144 1.00 93.44 71 GLN A O 1
ATOM 554 N N . VAL A 1 72 ? -13.972 2.166 6.618 1.00 93.69 72 VAL A N 1
ATOM 555 C CA . VAL A 1 72 ? -14.001 3.608 6.919 1.00 93.69 72 VAL A CA 1
ATOM 556 C C . VAL A 1 72 ? -14.955 4.396 6.021 1.00 93.69 72 VAL A C 1
ATOM 558 O O . VAL A 1 72 ? -15.414 5.470 6.405 1.00 93.69 72 VAL A O 1
ATOM 561 N N . SER A 1 73 ? -15.276 3.878 4.833 1.00 92.81 73 SER A N 1
ATOM 562 C CA . SER A 1 73 ? -16.168 4.542 3.882 1.00 92.81 73 SER A CA 1
ATOM 563 C C . SER A 1 73 ? -17.578 4.655 4.458 1.00 92.81 73 SER A C 1
ATOM 565 O O . SER A 1 73 ? -18.152 3.671 4.915 1.00 92.81 73 SER A O 1
ATOM 567 N N . GLY A 1 74 ? -18.119 5.875 4.474 1.00 89.38 74 GLY A N 1
ATOM 568 C CA . GLY A 1 74 ? -19.436 6.171 5.046 1.00 89.38 74 GLY A CA 1
ATOM 569 C C . GLY A 1 74 ? -19.497 6.191 6.579 1.00 89.38 74 GLY A C 1
ATOM 570 O O . GLY A 1 74 ? -20.545 6.530 7.123 1.00 89.38 74 GLY A O 1
ATOM 571 N N . TYR A 1 75 ? -18.403 5.886 7.288 1.00 87.94 75 TYR A N 1
ATOM 572 C CA . TYR A 1 75 ? -18.350 5.973 8.748 1.00 87.94 75 TYR A CA 1
ATOM 573 C C . TYR A 1 75 ? -17.902 7.376 9.177 1.00 87.94 75 TYR A C 1
ATOM 575 O O . TYR A 1 75 ? -16.758 7.782 8.941 1.00 87.94 75 TYR A O 1
ATOM 583 N N . SER A 1 76 ? -18.815 8.135 9.789 1.00 90.19 76 SER A N 1
ATOM 584 C CA . SER A 1 76 ? -18.518 9.472 10.313 1.00 90.19 76 SER A CA 1
ATOM 585 C C . SER A 1 76 ? -17.560 9.374 11.500 1.00 90.19 76 SER A C 1
ATOM 587 O O . SER A 1 76 ? -17.785 8.579 12.408 1.00 90.19 76 SER A O 1
ATOM 589 N N . GLY A 1 77 ? -16.486 10.166 11.491 1.00 89.81 77 GLY A N 1
ATOM 590 C CA . GLY A 1 77 ? -15.460 10.119 12.539 1.00 89.81 77 GLY A CA 1
ATOM 591 C C . GLY A 1 77 ? -14.517 8.915 12.449 1.00 89.81 77 GLY A C 1
ATOM 592 O O . GLY A 1 77 ? -13.903 8.552 13.447 1.00 89.81 77 GLY A O 1
ATOM 593 N N . ASN A 1 78 ? -14.391 8.286 11.274 1.00 92.88 78 ASN A N 1
ATOM 594 C CA . ASN A 1 78 ? -13.403 7.226 11.083 1.00 92.88 78 ASN A CA 1
ATOM 595 C C . ASN A 1 78 ? -11.975 7.712 11.395 1.00 92.88 78 ASN A C 1
ATOM 597 O O . ASN A 1 78 ? -11.628 8.876 11.189 1.00 92.88 78 ASN A O 1
ATOM 601 N N . SER A 1 79 ? -11.144 6.789 11.875 1.00 93.75 79 SER A N 1
ATOM 602 C CA . SER A 1 79 ? -9.749 7.034 12.229 1.00 93.75 79 SER A CA 1
ATOM 603 C C . SER A 1 79 ? -8.925 5.838 11.794 1.00 93.75 79 SER A C 1
ATOM 605 O O . SER A 1 79 ? -9.130 4.714 12.258 1.00 93.75 79 SER A O 1
ATOM 607 N N . TYR A 1 80 ? -8.001 6.067 10.870 1.00 93.50 80 TYR A N 1
ATOM 608 C CA . TYR A 1 80 ? -7.124 5.038 10.340 1.00 93.50 80 TYR A CA 1
ATOM 609 C C . TYR A 1 80 ? -5.751 5.616 10.012 1.00 93.50 80 TYR A C 1
ATOM 611 O O . TYR A 1 80 ? -5.602 6.806 9.742 1.00 93.50 80 TYR A O 1
ATOM 619 N N . GLU A 1 81 ? -4.740 4.755 9.994 1.00 93.06 81 GLU A N 1
ATOM 620 C CA . GLU A 1 81 ? -3.367 5.141 9.704 1.00 93.06 81 GLU A CA 1
ATOM 621 C C . GLU A 1 81 ? -2.666 4.089 8.843 1.00 93.06 81 GLU A C 1
ATOM 623 O O . GLU A 1 81 ? -2.814 2.880 9.040 1.00 93.06 81 GLU A O 1
ATOM 628 N N . ARG A 1 82 ? -1.883 4.549 7.864 1.00 89.12 82 ARG A N 1
ATOM 629 C CA . ARG A 1 82 ? -1.076 3.676 7.007 1.00 89.12 82 ARG A CA 1
ATOM 630 C C . ARG A 1 82 ? 0.234 3.330 7.709 1.00 89.12 82 ARG A C 1
ATOM 632 O O . ARG A 1 82 ? 0.945 4.214 8.173 1.00 89.12 82 ARG A O 1
ATOM 639 N N . CYS A 1 83 ? 0.577 2.050 7.719 1.00 84.06 83 CYS A N 1
ATOM 640 C CA . CYS A 1 83 ? 1.819 1.514 8.256 1.00 84.06 83 CYS A CA 1
ATOM 641 C C . CYS A 1 83 ? 2.562 0.716 7.178 1.00 84.06 83 CYS A C 1
ATOM 643 O O . CYS A 1 83 ? 1.963 -0.025 6.396 1.00 84.06 83 CYS A O 1
ATOM 645 N N . ASP A 1 84 ? 3.887 0.809 7.167 1.00 79.38 84 ASP A N 1
ATOM 646 C CA . ASP A 1 84 ? 4.712 0.032 6.236 1.00 79.38 84 ASP A CA 1
ATOM 647 C C . ASP A 1 84 ? 4.916 -1.423 6.710 1.00 79.38 84 ASP A C 1
ATOM 649 O O . ASP A 1 84 ? 5.306 -2.286 5.928 1.00 79.38 84 ASP A O 1
ATOM 653 N N . ASN A 1 85 ? 4.574 -1.732 7.968 1.00 81.81 85 ASN A N 1
ATOM 654 C CA . ASN A 1 85 ? 4.686 -3.063 8.562 1.00 81.81 85 ASN A CA 1
ATOM 655 C C . ASN A 1 85 ? 3.407 -3.449 9.328 1.00 81.81 85 ASN A C 1
ATOM 657 O O . ASN A 1 85 ? 2.879 -2.665 10.120 1.00 81.81 85 ASN A O 1
ATOM 661 N N . ARG A 1 86 ? 2.927 -4.683 9.121 1.00 83.56 86 ARG A N 1
ATOM 662 C CA . ARG A 1 86 ? 1.763 -5.242 9.822 1.00 83.56 86 ARG A CA 1
ATOM 663 C C . ARG A 1 86 ? 1.972 -5.303 11.332 1.00 83.56 86 ARG A C 1
ATOM 665 O O . ARG A 1 86 ? 1.041 -5.013 12.071 1.00 83.56 86 ARG A O 1
ATOM 672 N N . ALA A 1 87 ? 3.180 -5.642 11.783 1.00 87.31 87 ALA A N 1
ATOM 673 C CA . ALA A 1 87 ? 3.503 -5.705 13.206 1.00 87.31 87 ALA A CA 1
ATOM 674 C C . ALA A 1 87 ? 3.339 -4.332 13.875 1.00 87.31 87 ALA A C 1
ATOM 676 O O . ALA A 1 87 ? 2.734 -4.238 14.935 1.00 87.31 87 ALA A O 1
ATOM 677 N N . VAL A 1 88 ? 3.781 -3.262 13.203 1.00 88.12 88 VAL A N 1
ATOM 678 C CA . VAL A 1 88 ? 3.608 -1.880 13.680 1.00 88.12 88 VAL A CA 1
ATOM 67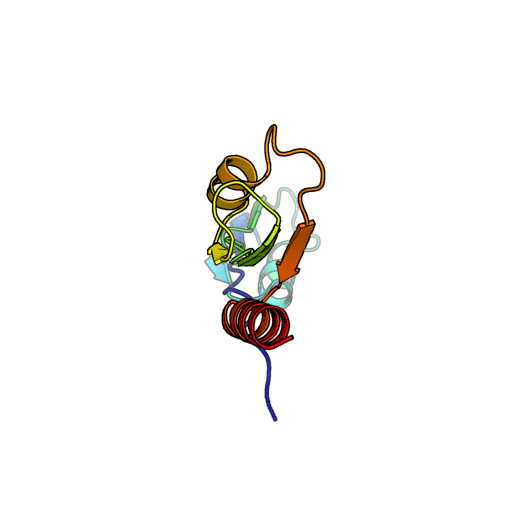9 C C . VAL A 1 88 ? 2.128 -1.503 13.744 1.00 88.12 88 VAL A C 1
ATOM 681 O O . VAL A 1 88 ? 1.682 -0.933 14.733 1.00 88.12 88 VAL A O 1
ATOM 684 N N . ALA A 1 89 ? 1.344 -1.852 12.721 1.00 91.38 89 ALA A N 1
ATOM 685 C CA . ALA A 1 89 ? -0.100 -1.614 12.737 1.00 91.38 89 ALA A CA 1
ATOM 686 C C . ALA A 1 89 ? -0.800 -2.364 13.889 1.00 91.38 89 ALA A C 1
ATOM 688 O O . ALA A 1 89 ? -1.714 -1.831 14.514 1.00 91.38 89 ALA A O 1
ATOM 689 N N . GLN A 1 90 ? -0.358 -3.589 14.184 1.00 92.31 90 GLN A N 1
ATOM 690 C CA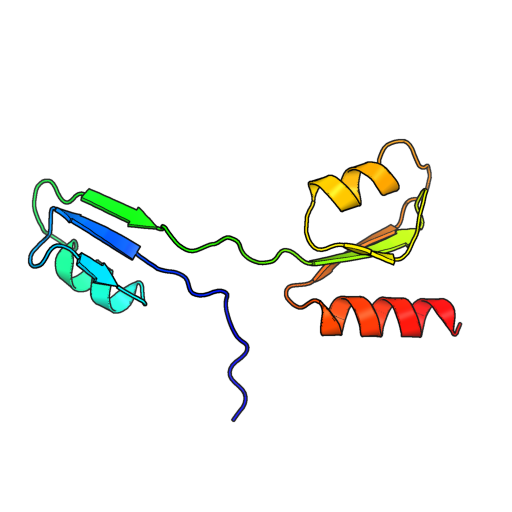 . GLN A 1 90 ? -0.912 -4.431 15.245 1.00 92.31 90 GLN A CA 1
ATOM 691 C C . GLN A 1 90 ? -0.569 -3.912 16.642 1.00 92.31 90 GLN A C 1
ATOM 693 O O . GLN A 1 90 ? -1.443 -3.881 17.510 1.00 92.31 90 GLN A O 1
ATOM 698 N N . ASP A 1 91 ? 0.672 -3.471 16.841 1.00 92.62 91 ASP A N 1
ATOM 699 C CA . ASP A 1 91 ? 1.124 -2.828 18.074 1.00 92.62 91 ASP A CA 1
ATOM 700 C C . ASP A 1 91 ? 0.305 -1.562 18.360 1.00 92.62 91 ASP A C 1
ATOM 702 O O . ASP A 1 91 ? -0.327 -1.452 19.410 1.00 92.62 91 ASP A O 1
ATOM 706 N N . LYS A 1 92 ? 0.172 -0.684 17.357 1.00 93.75 92 LYS A N 1
ATOM 707 C CA . LY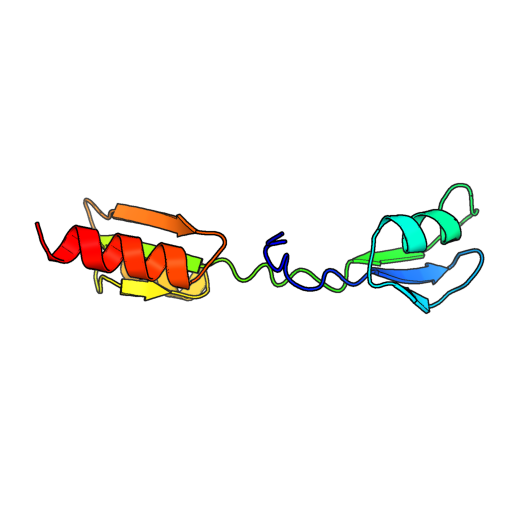S A 1 92 ? -0.655 0.528 17.441 1.00 93.75 92 LYS A CA 1
ATOM 708 C C . LYS A 1 92 ? -2.108 0.230 17.792 1.00 93.75 92 LYS A C 1
ATOM 710 O O . LYS A 1 92 ? -2.674 0.877 18.671 1.00 93.75 92 LYS A O 1
ATOM 715 N N . TYR A 1 93 ? -2.716 -0.755 17.130 1.00 94.62 93 TYR A N 1
ATOM 716 C CA . TYR A 1 93 ? -4.096 -1.146 17.417 1.00 94.62 93 TYR A CA 1
ATOM 717 C C . TYR A 1 93 ? -4.257 -1.690 18.845 1.00 94.62 93 TYR A C 1
ATOM 719 O O . TYR A 1 93 ? -5.225 -1.363 19.530 1.00 94.62 93 TYR A O 1
ATOM 727 N N . SER A 1 94 ? -3.290 -2.477 19.318 1.00 94.06 94 SER A N 1
ATOM 728 C CA . SER A 1 94 ? -3.296 -3.031 20.678 1.00 94.06 94 SER A CA 1
ATOM 729 C C . SER A 1 94 ? -3.137 -1.931 21.731 1.00 94.06 94 SER A C 1
ATOM 731 O O . SER A 1 94 ? -3.897 -1.892 22.696 1.00 94.06 94 SER A O 1
ATOM 733 N N . ALA A 1 95 ? -2.216 -0.989 21.507 1.00 92.56 95 ALA A N 1
ATOM 734 C CA . ALA A 1 95 ? -2.012 0.174 22.368 1.00 92.56 95 ALA A CA 1
ATOM 735 C C . ALA A 1 95 ? -3.228 1.114 22.394 1.00 92.56 95 ALA A C 1
ATOM 737 O O . ALA A 1 95 ? -3.497 1.750 23.410 1.00 92.56 95 ALA A O 1
ATOM 738 N N . TYR A 1 96 ? -3.969 1.207 21.288 1.00 91.56 96 TYR A N 1
ATOM 739 C CA . TYR A 1 96 ? -5.219 1.960 21.220 1.00 91.56 96 TYR A CA 1
ATOM 740 C C . TYR A 1 96 ? -6.340 1.299 22.034 1.00 91.56 96 TYR A C 1
ATOM 742 O O . TYR A 1 96 ? -7.042 1.986 22.764 1.00 91.56 96 TYR A O 1
ATOM 750 N N . ARG A 1 97 ? -6.475 -0.032 21.961 1.00 88.75 97 ARG A N 1
ATOM 751 C CA . ARG A 1 97 ? -7.520 -0.791 22.672 1.00 88.75 97 ARG A CA 1
ATOM 752 C C . ARG A 1 97 ? -7.321 -0.931 24.182 1.00 88.75 97 ARG A C 1
ATOM 754 O O . ARG A 1 97 ? -8.263 -1.326 24.861 1.00 88.75 97 ARG A O 1
ATOM 761 N N . GLY A 1 98 ? -6.106 -0.710 24.675 1.00 81.94 98 GLY A N 1
ATOM 762 C CA . GLY A 1 98 ? -5.769 -0.791 26.099 1.00 81.94 98 GLY A CA 1
ATOM 763 C C . GLY A 1 98 ? -5.860 0.539 26.855 1.00 81.94 98 GLY A C 1
ATOM 764 O O . GLY A 1 98 ? -5.474 0.574 28.020 1.00 81.94 98 GLY A O 1
ATOM 765 N N . LYS A 1 99 ? -6.296 1.615 26.193 1.00 63.59 99 LYS A N 1
ATOM 766 C CA . LYS A 1 99 ? -6.604 2.913 26.810 1.00 63.59 99 LYS A CA 1
ATOM 767 C C . LYS A 1 99 ? -8.068 2.969 27.219 1.00 63.59 99 LYS A C 1
ATOM 769 O O . LYS A 1 99 ? -8.335 3.638 28.237 1.00 63.59 99 LYS A O 1
#

Organism: Aristolochia fimbriata (NCBI:txid158543)

InterPro domains:
  IPR009027 Large ribosomal subunit protein bL9/RNase H1, N-terminal [SSF55658] (10-43)
  IPR009027 Large ribosomal subunit protein bL9/RNase H1, N-terminal [SSF55658] (49-91)
  IPR011320 Ribonuclease H1, N-terminal [PF01693] (11-42)
  IPR011320 Ribonuclease H1, N-terminal [PF01693] (50-91)
  IPR037056 Ribonuclease H1, N-terminal domain superfamily [G3DSA:3.40.970.10] (10-47)
  IPR037056 Ribonuclease H1, N-terminal domain superfamily [G3DSA:3.40.970.10] (48-94)

Foldseek 3Di:
DDDPDPFQWWKAWPQFQDGDIDSDPVVVCNGQPVGPPTDMDRPDDPLQWKKAKQDFQDGDIDRDPVVVCVTHPPGPPTDMDTDSDRVVSHVVNVVSVVD